Protein AF-A0A7C5LEV0-F1 (afdb_monomer_lite)

Sequence (114 aa):
MKRFAWIAVAVVVGSLALVGCAKKGVDTGKLESSFSSAQPAQKSNVNAAVSAIKAGNYAEALAKLQALAGQAQVTPEQRQAIQEVIEQIQKELAAKAEAAQKEAGKAVEGLLKK

Structure (mmCIF, N/CA/C/O backbone):
data_AF-A0A7C5LEV0-F1
#
_entry.id   AF-A0A7C5LEV0-F1
#
loop_
_atom_site.group_PDB
_atom_site.id
_atom_site.type_symbol
_atom_site.label_atom_id
_atom_site.label_alt_id
_atom_site.label_comp_id
_atom_site.label_asym_id
_atom_site.label_entity_id
_atom_site.label_seq_id
_atom_site.pdbx_PDB_ins_code
_atom_site.Cartn_x
_atom_site.Cartn_y
_atom_site.Cartn_z
_atom_site.occupancy
_atom_site.B_iso_or_equiv
_atom_site.auth_seq_id
_atom_site.auth_comp_id
_atom_site.auth_asym_id
_atom_site.auth_atom_id
_atom_site.pdbx_PDB_model_num
ATOM 1 N N . MET A 1 1 ? 39.030 -22.998 -41.471 1.00 36.81 1 MET A N 1
ATOM 2 C CA . MET A 1 1 ? 39.600 -21.633 -41.487 1.00 36.81 1 MET A CA 1
ATOM 3 C C . MET A 1 1 ? 38.496 -20.597 -41.694 1.00 36.81 1 MET A C 1
ATOM 5 O O . MET A 1 1 ? 37.950 -20.507 -42.782 1.00 36.81 1 MET A O 1
ATOM 9 N N . LYS A 1 2 ? 38.189 -19.854 -40.620 1.00 48.34 2 LYS A N 1
ATOM 10 C CA . LYS A 1 2 ? 37.916 -18.402 -40.594 1.00 48.34 2 LYS A CA 1
ATOM 11 C C . LYS A 1 2 ? 36.909 -17.835 -41.611 1.00 48.34 2 LYS A C 1
ATOM 13 O O . LYS A 1 2 ? 37.331 -17.107 -42.498 1.00 48.34 2 LYS A O 1
ATOM 18 N N . ARG A 1 3 ? 35.603 -18.106 -41.456 1.00 48.97 3 ARG A N 1
ATOM 19 C CA . ARG A 1 3 ? 34.520 -17.284 -42.066 1.00 48.97 3 ARG A CA 1
ATOM 20 C C . ARG A 1 3 ? 33.254 -17.129 -41.200 1.00 48.97 3 ARG A C 1
ATOM 22 O O . ARG A 1 3 ? 32.300 -16.508 -41.638 1.00 48.97 3 ARG A O 1
ATOM 29 N N . PHE A 1 4 ? 33.246 -17.649 -39.967 1.00 51.56 4 PHE A N 1
ATOM 30 C CA . PHE A 1 4 ? 32.094 -17.576 -39.047 1.00 51.56 4 PHE A CA 1
ATOM 31 C C . PHE A 1 4 ? 32.123 -16.378 -38.084 1.00 51.56 4 PHE A C 1
ATOM 33 O O . PHE A 1 4 ? 31.348 -16.318 -37.137 1.00 51.56 4 PHE A O 1
ATOM 40 N N . ALA A 1 5 ? 33.008 -15.414 -38.314 1.00 54.34 5 ALA A N 1
ATOM 41 C CA . ALA A 1 5 ? 33.025 -14.154 -37.588 1.00 54.34 5 ALA A CA 1
ATOM 42 C C . ALA A 1 5 ? 32.565 -13.078 -38.569 1.00 54.34 5 ALA A C 1
ATOM 44 O O . ALA A 1 5 ? 33.296 -12.883 -39.532 1.00 54.34 5 ALA A O 1
ATOM 45 N N . TRP A 1 6 ? 31.377 -12.482 -38.365 1.00 48.50 6 TRP A N 1
ATOM 46 C CA . TRP A 1 6 ? 31.006 -11.091 -38.736 1.00 48.50 6 TRP A CA 1
ATOM 47 C C . TRP A 1 6 ? 29.506 -10.766 -38.908 1.00 48.50 6 TRP A C 1
ATOM 49 O O . TRP A 1 6 ? 29.187 -9.699 -39.419 1.00 48.50 6 TRP A O 1
ATOM 59 N N . ILE A 1 7 ? 28.553 -11.569 -38.419 1.00 53.16 7 ILE A N 1
ATOM 60 C CA . ILE A 1 7 ? 27.154 -11.093 -38.308 1.00 53.16 7 ILE A CA 1
ATOM 61 C C . ILE A 1 7 ? 26.726 -11.120 -36.843 1.00 53.16 7 ILE A C 1
ATOM 63 O O . ILE A 1 7 ? 25.980 -11.977 -36.380 1.00 53.16 7 ILE A O 1
ATOM 67 N N . ALA A 1 8 ? 27.308 -10.182 -36.098 1.00 51.28 8 ALA A N 1
ATOM 68 C CA . ALA A 1 8 ? 26.790 -9.707 -34.830 1.00 51.28 8 ALA A CA 1
ATOM 69 C C . ALA A 1 8 ? 25.762 -8.595 -35.097 1.00 51.28 8 ALA A C 1
ATOM 71 O O . ALA A 1 8 ? 25.863 -7.877 -36.088 1.00 51.28 8 ALA A O 1
ATOM 72 N N . VAL A 1 9 ? 24.851 -8.414 -34.139 1.00 53.97 9 VAL A N 1
ATOM 73 C CA . VAL A 1 9 ? 23.916 -7.283 -34.014 1.00 53.97 9 VAL A CA 1
ATOM 74 C C . VAL A 1 9 ? 22.652 -7.380 -34.881 1.00 53.97 9 VAL A C 1
ATOM 76 O O . VAL A 1 9 ? 22.350 -6.516 -35.694 1.00 53.97 9 VAL A O 1
ATOM 79 N N . ALA A 1 10 ? 21.840 -8.407 -34.631 1.00 46.00 10 ALA A N 1
ATOM 80 C CA . ALA A 1 10 ? 20.407 -8.346 -34.906 1.00 46.00 10 ALA A CA 1
ATOM 81 C C . ALA A 1 10 ? 19.644 -8.572 -33.593 1.00 46.00 10 ALA A C 1
ATOM 83 O O . ALA A 1 10 ? 19.517 -9.692 -33.113 1.00 46.00 10 ALA A O 1
ATOM 84 N N . VAL A 1 11 ? 19.199 -7.456 -33.011 1.00 50.47 11 VAL A N 1
ATOM 85 C CA . VAL A 1 11 ? 17.973 -7.325 -32.212 1.00 50.47 11 VAL A CA 1
ATOM 86 C C . VAL A 1 11 ? 17.796 -8.360 -31.091 1.00 50.47 11 VAL A C 1
ATOM 88 O O . VAL A 1 11 ? 16.968 -9.258 -31.173 1.00 50.47 11 VAL A O 1
ATOM 91 N N . VAL A 1 12 ? 18.492 -8.162 -29.970 1.00 52.03 12 VAL A N 1
ATOM 92 C CA . VAL A 1 12 ? 17.986 -8.622 -28.663 1.00 52.03 12 VAL A CA 1
ATOM 93 C C . VAL A 1 12 ? 17.271 -7.437 -28.015 1.00 52.03 12 VAL A C 1
ATOM 95 O O . VAL A 1 12 ? 17.700 -6.879 -27.012 1.00 52.03 12 VAL A O 1
ATOM 98 N N . VAL A 1 13 ? 16.198 -6.992 -28.664 1.00 58.00 13 VAL A N 1
ATOM 99 C CA . VAL A 1 13 ? 15.190 -6.129 -28.052 1.00 58.00 13 VAL A CA 1
ATOM 100 C C . VAL A 1 13 ? 14.021 -7.043 -27.720 1.00 58.00 13 VAL A C 1
ATOM 102 O O . VAL A 1 13 ? 13.385 -7.575 -28.622 1.00 58.00 13 VAL A O 1
ATOM 105 N N . GLY A 1 14 ? 13.746 -7.218 -26.429 1.00 50.91 14 GLY A N 1
ATOM 106 C CA . GLY A 1 14 ? 12.404 -7.597 -25.990 1.00 50.91 14 GLY A CA 1
ATOM 107 C C . GLY A 1 14 ? 12.164 -9.049 -25.590 1.00 50.91 14 GLY A C 1
ATOM 108 O O . GLY A 1 14 ? 11.105 -9.562 -25.913 1.00 50.91 14 GLY A O 1
ATOM 109 N N . SER A 1 15 ? 13.057 -9.680 -24.822 1.00 50.06 15 SER A N 1
ATOM 110 C CA . SER A 1 15 ? 12.671 -10.862 -24.030 1.00 50.06 15 SER A CA 1
ATOM 111 C C . SER A 1 15 ? 13.422 -10.944 -22.701 1.00 50.06 15 SER A C 1
ATOM 113 O O . SER A 1 15 ? 13.983 -11.986 -22.367 1.00 50.06 15 SER A O 1
ATOM 115 N N . LEU A 1 16 ? 13.413 -9.873 -21.895 1.00 50.53 16 LEU A N 1
ATOM 116 C CA . LEU A 1 16 ? 13.475 -10.091 -20.446 1.00 50.53 16 LEU A CA 1
ATOM 117 C C . LEU A 1 16 ? 12.137 -10.728 -20.067 1.00 50.53 16 LEU A C 1
ATOM 119 O O . LEU A 1 16 ? 11.170 -10.047 -19.728 1.00 50.53 16 LEU A O 1
ATOM 123 N N . ALA A 1 17 ? 12.067 -12.050 -20.217 1.00 47.72 17 ALA A N 1
ATOM 124 C CA . ALA A 1 17 ? 11.037 -12.841 -19.587 1.00 47.72 17 ALA A CA 1
ATOM 125 C C . ALA A 1 17 ? 11.112 -12.511 -18.096 1.00 47.72 17 ALA A C 1
ATOM 127 O O . ALA A 1 17 ? 12.085 -12.847 -17.421 1.00 47.72 17 ALA A O 1
ATOM 128 N N . LEU A 1 18 ? 10.105 -11.781 -17.620 1.00 51.28 18 LEU A N 1
ATOM 129 C CA . LEU A 1 18 ? 9.798 -11.599 -16.215 1.00 51.28 18 LEU A CA 1
ATOM 130 C C . LEU A 1 18 ? 9.606 -13.002 -15.634 1.00 51.28 18 LEU A C 1
ATOM 132 O O . LEU A 1 18 ? 8.493 -13.524 -15.605 1.00 51.28 18 LEU A O 1
ATOM 136 N N . VAL A 1 19 ? 10.697 -13.645 -15.213 1.00 49.34 19 VAL A N 1
ATOM 137 C CA . VAL A 1 19 ? 10.628 -14.766 -14.285 1.00 49.34 19 VAL A CA 1
ATOM 138 C C . VAL A 1 19 ? 10.037 -14.157 -13.031 1.00 49.34 19 VAL A C 1
ATOM 140 O O . VAL A 1 19 ? 10.707 -13.481 -12.251 1.00 49.34 19 VAL A O 1
ATOM 143 N N . GLY A 1 20 ? 8.720 -14.297 -12.931 1.00 49.44 20 GLY A N 1
ATOM 144 C CA . GLY A 1 20 ? 7.955 -13.894 -11.783 1.00 49.44 20 GLY A CA 1
ATOM 145 C C . GLY A 1 20 ? 8.518 -14.616 -10.576 1.00 49.44 20 GLY A C 1
ATOM 146 O O . GLY A 1 20 ? 8.202 -15.777 -10.333 1.00 49.44 20 GLY A O 1
ATOM 147 N N . 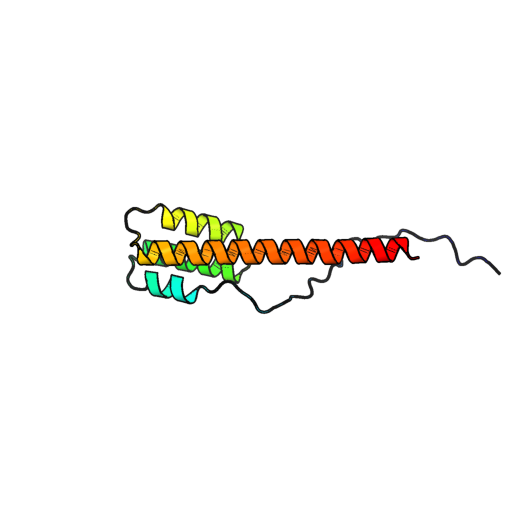CYS A 1 21 ? 9.304 -13.898 -9.779 1.00 46.88 21 CYS A N 1
ATOM 148 C CA . CYS A 1 21 ? 9.383 -14.159 -8.354 1.00 46.88 21 CYS A CA 1
ATOM 149 C C . CYS A 1 21 ? 8.015 -13.813 -7.764 1.00 46.88 21 CYS A C 1
ATOM 151 O O . CYS A 1 21 ? 7.782 -12.744 -7.203 1.00 46.88 21 CYS A O 1
ATOM 153 N N . ALA A 1 22 ? 7.072 -14.732 -7.961 1.00 46.53 22 ALA A N 1
ATOM 154 C CA . ALA A 1 22 ? 5.929 -14.862 -7.095 1.00 46.53 22 ALA A CA 1
ATOM 155 C C . ALA A 1 22 ? 6.452 -15.101 -5.674 1.00 46.53 22 ALA A C 1
ATOM 157 O O . ALA A 1 22 ? 7.377 -15.888 -5.473 1.00 46.53 22 ALA A O 1
ATOM 158 N N . LYS A 1 23 ? 5.784 -14.471 -4.704 1.00 53.44 23 LYS A N 1
ATOM 159 C CA . LYS A 1 23 ? 5.873 -14.738 -3.259 1.00 53.44 23 LYS A CA 1
ATOM 160 C C . LYS A 1 23 ? 6.804 -13.832 -2.440 1.00 53.44 23 LYS A C 1
ATOM 162 O O . LYS A 1 23 ? 7.639 -14.305 -1.674 1.00 53.44 23 LYS A O 1
ATOM 167 N N . LYS A 1 24 ? 6.499 -12.532 -2.468 1.00 60.28 24 LYS A N 1
ATOM 168 C CA . LYS A 1 24 ? 6.327 -11.722 -1.243 1.00 60.28 24 LYS A CA 1
ATOM 169 C C . LYS A 1 24 ? 5.455 -10.492 -1.529 1.00 60.28 24 LYS A C 1
ATOM 171 O O . LYS A 1 24 ? 5.920 -9.377 -1.603 1.00 60.28 24 LYS A O 1
ATOM 176 N N . GLY A 1 25 ? 4.166 -10.715 -1.780 1.00 70.62 25 GLY A N 1
ATOM 177 C CA . GLY A 1 25 ? 3.229 -9.607 -1.992 1.00 70.62 25 GLY A CA 1
ATOM 178 C C . GLY A 1 25 ? 3.032 -8.780 -0.719 1.00 70.62 25 GLY A C 1
ATOM 179 O O . GLY A 1 25 ? 3.184 -9.297 0.385 1.00 70.62 25 GLY A O 1
ATOM 180 N N . VAL A 1 26 ? 2.671 -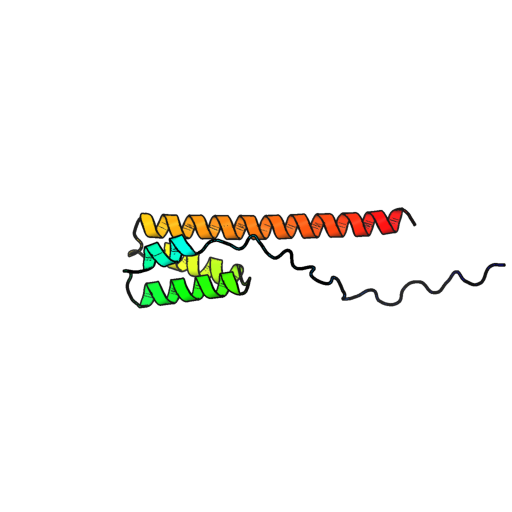7.511 -0.893 1.00 87.31 26 VAL A N 1
ATOM 181 C CA . VAL A 1 26 ? 2.248 -6.613 0.190 1.00 87.31 26 VAL A CA 1
ATOM 182 C C . VAL A 1 26 ? 1.059 -7.229 0.938 1.00 87.31 26 VAL A C 1
ATOM 184 O O . VAL A 1 26 ? 0.052 -7.575 0.312 1.00 87.31 26 VAL A O 1
ATOM 187 N N . ASP A 1 27 ? 1.159 -7.352 2.263 1.00 89.56 27 ASP A N 1
ATOM 188 C CA . ASP A 1 27 ? 0.066 -7.836 3.106 1.00 89.56 27 ASP A CA 1
ATOM 189 C C . ASP A 1 27 ? -0.995 -6.747 3.277 1.00 89.56 27 ASP A C 1
ATOM 191 O O . ASP A 1 27 ? -0.713 -5.635 3.727 1.00 89.56 27 ASP A O 1
ATOM 195 N N . THR A 1 28 ? -2.225 -7.076 2.893 1.00 92.00 28 THR A N 1
ATOM 196 C CA . THR A 1 28 ? -3.378 -6.165 2.944 1.00 92.00 28 THR A CA 1
ATOM 197 C C . THR A 1 28 ? -4.402 -6.559 4.006 1.00 92.00 28 THR A C 1
ATOM 199 O O . THR A 1 28 ? -5.320 -5.785 4.272 1.00 92.00 28 THR A O 1
ATOM 202 N N . GLY A 1 29 ? -4.218 -7.693 4.693 1.00 91.12 29 GLY A N 1
ATOM 203 C CA . GLY A 1 29 ? -5.223 -8.244 5.605 1.00 91.12 29 GLY A CA 1
ATOM 204 C C . GLY A 1 29 ? -5.490 -7.346 6.812 1.00 91.12 29 GLY A C 1
ATOM 205 O O . GLY A 1 29 ? -6.642 -7.158 7.217 1.00 91.12 29 GLY A O 1
ATOM 206 N N . LYS A 1 30 ? -4.438 -6.720 7.355 1.00 89.38 30 LYS A N 1
ATOM 207 C CA . LYS A 1 30 ? -4.567 -5.751 8.455 1.00 89.38 30 LYS A CA 1
ATOM 208 C C . LYS A 1 30 ? -5.285 -4.473 8.014 1.00 89.38 30 LYS A C 1
ATOM 210 O O . LYS A 1 30 ? -6.132 -3.972 8.747 1.00 89.38 30 LYS A O 1
ATOM 215 N N . LEU A 1 31 ? -5.013 -3.993 6.798 1.00 92.06 31 LEU A N 1
ATOM 216 C CA . LEU A 1 31 ? -5.703 -2.839 6.217 1.00 92.06 31 LEU A CA 1
ATOM 217 C C . LEU A 1 31 ? -7.194 -3.132 6.001 1.00 92.06 31 LEU A C 1
ATOM 219 O O . LEU A 1 31 ? -8.037 -2.349 6.422 1.00 92.06 31 LEU A O 1
ATOM 223 N N . GLU A 1 32 ? -7.539 -4.272 5.406 1.00 91.31 32 GLU A N 1
ATOM 224 C CA . GLU A 1 32 ? -8.937 -4.670 5.188 1.00 91.31 32 GLU A CA 1
ATOM 225 C C . GLU A 1 32 ? -9.694 -4.823 6.521 1.00 91.31 32 GLU A C 1
ATOM 227 O O . GLU A 1 32 ? -10.821 -4.337 6.675 1.00 91.31 32 GLU A O 1
ATOM 232 N N . SER A 1 33 ? -9.047 -5.413 7.531 1.00 91.44 33 SER A N 1
ATOM 233 C CA . SER A 1 33 ? -9.631 -5.596 8.865 1.00 91.44 33 SER A CA 1
ATOM 234 C C . SER A 1 33 ? -9.881 -4.263 9.579 1.00 91.44 33 SER A C 1
ATOM 236 O O . SER A 1 33 ? -10.986 -4.031 10.070 1.00 91.44 33 SER A O 1
ATOM 238 N N . SER A 1 34 ? -8.917 -3.333 9.570 1.00 91.44 34 SER A N 1
ATOM 239 C CA . SER A 1 34 ? -9.065 -2.014 10.212 1.00 91.44 34 SER A CA 1
ATOM 240 C C . SER A 1 34 ? -10.168 -1.143 9.591 1.00 91.44 34 SER A C 1
ATOM 242 O O . SER A 1 34 ? -10.671 -0.220 10.236 1.00 91.44 34 SER A O 1
ATOM 244 N N . PHE A 1 35 ? -10.580 -1.434 8.355 1.00 91.62 35 PHE A N 1
ATOM 245 C CA . PHE A 1 35 ? -11.662 -0.728 7.663 1.00 91.62 35 PHE A CA 1
ATOM 246 C C . PHE A 1 35 ? -12.959 -1.544 7.552 1.00 91.62 35 PHE A C 1
ATOM 248 O O . PHE A 1 35 ? -13.937 -1.077 6.964 1.00 91.62 35 PHE A O 1
ATOM 255 N N . SER A 1 36 ? -13.037 -2.723 8.177 1.00 89.06 36 SER A N 1
ATOM 256 C CA . SER A 1 36 ? -14.215 -3.601 8.115 1.00 89.06 36 SER A CA 1
ATOM 257 C C . SER A 1 36 ? -15.472 -3.018 8.770 1.00 89.06 36 SER A C 1
ATOM 259 O O . SER A 1 36 ? -16.575 -3.413 8.402 1.00 89.06 36 SER A O 1
ATOM 261 N N . SER A 1 37 ? -15.341 -2.021 9.645 1.00 86.75 37 SER A N 1
ATOM 262 C CA . SER A 1 37 ? -16.474 -1.277 10.227 1.00 86.75 37 SER A CA 1
ATOM 263 C C . SER A 1 37 ? -16.542 0.183 9.762 1.00 86.75 37 SER A C 1
ATOM 265 O O . SER A 1 37 ? -17.338 0.959 10.280 1.00 86.75 37 SER A O 1
ATOM 267 N N . ALA A 1 38 ? -15.707 0.572 8.792 1.00 87.69 38 ALA A N 1
ATOM 268 C CA . ALA A 1 38 ? -15.665 1.932 8.264 1.00 87.69 38 ALA A CA 1
ATOM 269 C C . ALA A 1 38 ? -16.876 2.247 7.368 1.00 87.69 38 ALA A C 1
ATOM 271 O O . ALA A 1 38 ? -17.585 1.348 6.901 1.00 87.69 38 ALA A O 1
ATOM 272 N N . GLN A 1 39 ? -17.087 3.535 7.081 1.00 88.31 39 GLN A N 1
ATOM 273 C CA . GLN A 1 39 ? -18.153 3.980 6.181 1.00 88.31 39 GLN A CA 1
ATOM 274 C C . GLN A 1 39 ? -17.995 3.378 4.767 1.00 88.31 39 GLN A C 1
ATOM 276 O O . GLN A 1 39 ? -16.865 3.134 4.328 1.00 88.31 39 GLN A O 1
ATOM 281 N N . PRO A 1 40 ? -19.089 3.201 3.995 1.00 86.88 40 PRO A N 1
ATOM 282 C CA . PRO A 1 40 ? -19.039 2.599 2.657 1.00 86.88 40 PRO A CA 1
ATOM 283 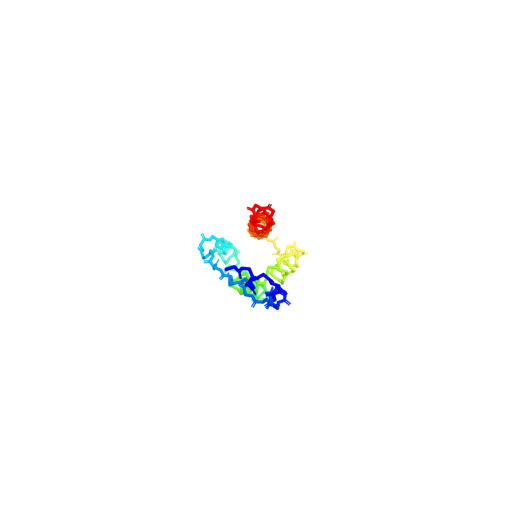C C . PRO A 1 40 ? -18.038 3.271 1.708 1.00 86.88 40 PRO A C 1
ATOM 285 O O . PRO A 1 40 ? -17.329 2.592 0.967 1.00 86.88 40 PRO A O 1
ATOM 288 N N . ALA A 1 41 ? -17.921 4.600 1.778 1.00 85.56 41 ALA A N 1
ATOM 289 C CA . ALA A 1 41 ? -16.960 5.361 0.985 1.00 85.56 41 ALA A CA 1
ATOM 290 C C . ALA A 1 41 ? -15.499 5.009 1.329 1.00 85.56 41 ALA A C 1
ATOM 292 O O . ALA A 1 41 ? -14.675 4.831 0.434 1.00 85.56 41 ALA A O 1
ATOM 293 N N . GLN A 1 42 ? -15.174 4.846 2.617 1.00 87.12 42 GLN A N 1
ATOM 294 C CA . GLN A 1 42 ? -13.833 4.449 3.064 1.00 87.12 42 GLN A CA 1
ATOM 295 C C . GLN A 1 42 ? -13.521 3.002 2.664 1.00 87.12 42 GLN A C 1
ATOM 297 O O . GLN A 1 42 ? -12.439 2.732 2.147 1.00 87.12 42 GLN A O 1
ATOM 302 N N . LYS A 1 43 ? -14.489 2.091 2.815 1.00 90.12 43 LYS A N 1
ATOM 303 C CA . LYS A 1 43 ? -14.363 0.697 2.363 1.00 90.12 43 LYS A CA 1
ATOM 304 C C . LYS A 1 43 ? -14.102 0.588 0.864 1.00 90.12 43 LYS A C 1
ATOM 306 O O . LYS A 1 43 ? -13.231 -0.171 0.455 1.00 90.12 43 LYS A O 1
ATOM 311 N N . SER A 1 44 ? -14.824 1.362 0.053 1.00 90.12 44 SER A N 1
ATOM 312 C CA . SER A 1 44 ? -14.631 1.392 -1.401 1.00 90.12 44 SER A CA 1
ATOM 313 C C . SER A 1 44 ? -13.205 1.815 -1.769 1.00 90.12 44 SER A C 1
ATOM 315 O O . SER A 1 44 ? -12.530 1.140 -2.547 1.00 90.12 44 SER A O 1
ATOM 317 N N . ASN A 1 45 ? -12.696 2.868 -1.124 1.00 89.31 45 ASN A N 1
ATOM 318 C CA . ASN A 1 45 ? -11.329 3.345 -1.338 1.00 89.31 45 ASN A CA 1
ATOM 319 C C . ASN A 1 45 ? -10.271 2.308 -0.928 1.00 89.31 45 ASN A C 1
ATOM 321 O O . ASN A 1 45 ? -9.296 2.112 -1.655 1.00 89.31 45 ASN A O 1
ATOM 325 N N . VAL A 1 46 ? -10.471 1.619 0.200 1.00 93.50 46 VAL A N 1
ATOM 326 C CA . VAL A 1 46 ? -9.572 0.547 0.655 1.00 93.50 46 VAL A CA 1
ATOM 327 C C . VAL A 1 46 ? -9.594 -0.631 -0.310 1.00 93.50 46 VAL A C 1
ATOM 329 O O . VAL A 1 46 ? -8.534 -1.060 -0.755 1.00 93.50 46 VAL A O 1
ATOM 332 N N . ASN A 1 47 ? -10.771 -1.100 -0.725 1.00 93.25 47 ASN A N 1
ATOM 333 C CA . ASN A 1 47 ? -10.894 -2.191 -1.695 1.00 93.25 47 ASN A CA 1
ATOM 334 C C . ASN A 1 47 ? -10.212 -1.860 -3.027 1.00 93.25 47 ASN A C 1
ATOM 336 O O . ASN A 1 47 ? -9.576 -2.723 -3.640 1.00 93.25 47 ASN A O 1
ATOM 340 N N . ALA A 1 48 ? -10.306 -0.608 -3.471 1.00 93.56 48 ALA A N 1
ATOM 341 C CA . ALA A 1 48 ? -9.640 -0.163 -4.683 1.00 93.56 48 ALA A CA 1
ATOM 342 C C . ALA A 1 48 ? -8.110 -0.097 -4.510 1.00 93.56 48 ALA A C 1
ATOM 344 O O . ALA A 1 48 ? -7.381 -0.489 -5.418 1.00 93.56 48 ALA A O 1
ATOM 345 N N . ALA A 1 49 ? -7.608 0.319 -3.340 1.00 93.81 49 ALA A N 1
ATOM 346 C CA . ALA A 1 49 ? -6.179 0.256 -3.022 1.00 93.81 49 ALA A CA 1
ATOM 347 C C . ALA A 1 49 ? -5.667 -1.195 -2.986 1.00 93.81 49 ALA A C 1
ATOM 349 O O . ALA A 1 49 ? -4.650 -1.506 -3.600 1.00 93.81 49 ALA A O 1
ATOM 350 N N . VAL A 1 50 ? -6.405 -2.103 -2.343 1.00 93.62 50 VAL A N 1
ATOM 351 C CA . VAL A 1 50 ? -6.086 -3.540 -2.289 1.00 93.62 50 VAL A CA 1
ATOM 352 C C . VAL A 1 50 ? -6.084 -4.162 -3.686 1.00 93.62 50 VAL A C 1
ATOM 354 O O . VAL A 1 50 ? -5.193 -4.944 -4.014 1.00 93.62 50 VAL A O 1
ATOM 357 N N . SER A 1 51 ? -7.040 -3.790 -4.537 1.00 93.50 51 SER A N 1
ATOM 358 C CA . SER A 1 51 ? -7.089 -4.255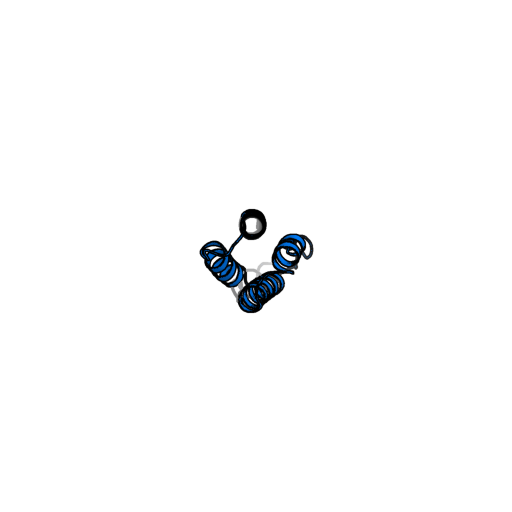 -5.929 1.00 93.50 51 SER A CA 1
ATOM 359 C C . SER A 1 51 ? -5.878 -3.772 -6.729 1.00 93.50 51 SER A C 1
ATOM 361 O O . SER A 1 51 ? -5.259 -4.567 -7.433 1.00 93.50 51 SER A O 1
ATOM 363 N N . ALA A 1 52 ? -5.480 -2.507 -6.564 1.00 93.12 52 ALA A N 1
ATOM 364 C CA . ALA A 1 52 ? -4.281 -1.959 -7.194 1.00 93.12 52 ALA A CA 1
ATOM 365 C C . ALA A 1 52 ? -3.002 -2.680 -6.728 1.00 93.12 52 ALA A C 1
ATOM 367 O O . ALA A 1 52 ? -2.162 -3.033 -7.554 1.00 93.12 52 ALA A O 1
ATOM 368 N N . ILE A 1 53 ? -2.886 -2.984 -5.429 1.00 92.38 53 ILE A N 1
ATOM 369 C CA . ILE A 1 53 ? -1.780 -3.776 -4.864 1.00 92.38 53 ILE A CA 1
ATOM 370 C C . ILE A 1 53 ? -1.727 -5.169 -5.498 1.00 92.38 53 ILE A C 1
ATOM 372 O O . ILE A 1 53 ? -0.667 -5.601 -5.948 1.00 92.38 53 ILE A O 1
ATOM 376 N N . LYS A 1 54 ? -2.870 -5.861 -5.571 1.00 89.50 54 LYS A N 1
ATOM 377 C CA . LYS A 1 54 ? -2.977 -7.203 -6.169 1.00 89.50 54 LYS A CA 1
ATOM 378 C C . LYS A 1 54 ? -2.643 -7.196 -7.664 1.00 89.50 54 LYS A C 1
ATOM 380 O O . LYS A 1 54 ? -2.066 -8.159 -8.157 1.00 89.50 54 LYS A O 1
ATOM 385 N N . ALA A 1 55 ? -2.946 -6.104 -8.364 1.00 89.62 55 ALA A N 1
ATOM 386 C CA . ALA A 1 55 ? -2.581 -5.895 -9.763 1.00 89.62 55 ALA A CA 1
ATOM 387 C C . ALA A 1 55 ? -1.108 -5.479 -9.968 1.00 89.62 55 ALA A C 1
ATOM 389 O O . ALA A 1 55 ? -0.675 -5.312 -11.106 1.00 89.62 55 ALA A O 1
ATOM 390 N N . GLY A 1 56 ? -0.334 -5.270 -8.895 1.00 88.62 56 GLY A N 1
ATOM 391 C CA . GLY A 1 56 ? 1.029 -4.733 -8.969 1.00 88.62 56 GLY A CA 1
ATOM 392 C C . GLY A 1 56 ? 1.093 -3.249 -9.355 1.00 88.62 56 GLY A C 1
ATOM 393 O O . GLY A 1 56 ? 2.180 -2.723 -9.595 1.00 88.62 56 GLY A O 1
ATOM 394 N N . ASN A 1 57 ? -0.047 -2.552 -9.396 1.00 92.31 57 ASN A N 1
ATOM 395 C CA . ASN A 1 57 ? -0.127 -1.118 -9.654 1.00 92.31 57 ASN A CA 1
ATOM 396 C C . ASN A 1 57 ? 0.123 -0.330 -8.358 1.00 92.31 57 ASN A C 1
ATOM 398 O O . ASN A 1 57 ? -0.779 0.247 -7.744 1.00 92.31 57 ASN A O 1
ATOM 402 N N . TYR A 1 58 ? 1.381 -0.328 -7.925 1.00 92.56 58 TYR A N 1
ATOM 403 C CA . TYR A 1 58 ? 1.791 0.299 -6.671 1.00 92.56 58 TYR A CA 1
ATOM 404 C C . TYR A 1 58 ? 1.640 1.824 -6.664 1.00 92.56 58 TYR A C 1
ATOM 406 O O . TYR A 1 58 ? 1.363 2.392 -5.611 1.00 92.56 58 TYR A O 1
ATOM 414 N N . ALA A 1 59 ? 1.772 2.492 -7.814 1.00 92.00 59 ALA A N 1
ATOM 415 C CA . ALA A 1 59 ? 1.578 3.940 -7.913 1.00 92.00 59 ALA A CA 1
ATOM 416 C C . ALA A 1 59 ? 0.127 4.328 -7.597 1.00 92.00 59 ALA A C 1
ATOM 418 O O . ALA A 1 59 ? -0.130 5.218 -6.784 1.00 92.00 59 ALA A O 1
ATOM 419 N N . GLU A 1 60 ? -0.827 3.607 -8.187 1.00 92.19 60 GLU A N 1
ATOM 420 C CA . GLU A 1 60 ? -2.243 3.818 -7.916 1.00 92.19 60 GLU A CA 1
ATOM 421 C C . GLU A 1 60 ? -2.610 3.445 -6.470 1.00 92.19 60 GLU A C 1
ATOM 423 O O . GLU A 1 60 ? -3.370 4.168 -5.820 1.00 92.19 60 GLU A O 1
ATOM 428 N N . ALA A 1 61 ? -2.046 2.353 -5.946 1.00 94.12 61 ALA A N 1
ATOM 429 C CA . ALA A 1 61 ? -2.231 1.963 -4.552 1.00 94.12 61 ALA A CA 1
ATOM 430 C C . ALA A 1 61 ? -1.754 3.057 -3.584 1.00 94.12 61 ALA A C 1
ATOM 432 O O . ALA A 1 61 ? -2.502 3.447 -2.689 1.00 94.12 61 ALA A O 1
ATOM 433 N N . LEU A 1 62 ? -0.545 3.592 -3.786 1.00 94.81 62 LEU A N 1
ATOM 434 C CA . LEU A 1 62 ? 0.017 4.658 -2.954 1.00 94.81 62 LEU A CA 1
ATOM 435 C C . LEU A 1 62 ? -0.845 5.921 -2.987 1.00 94.81 62 LEU A C 1
ATOM 437 O O . LEU A 1 62 ? -1.136 6.468 -1.926 1.00 94.81 62 LEU A O 1
ATOM 441 N N . ALA A 1 63 ? -1.313 6.343 -4.164 1.00 94.19 63 ALA A N 1
ATOM 442 C CA . ALA A 1 63 ? -2.182 7.512 -4.286 1.00 94.19 63 ALA A CA 1
ATOM 443 C C . ALA A 1 63 ? -3.481 7.348 -3.475 1.00 94.19 63 ALA A C 1
ATOM 445 O O . ALA A 1 63 ? -3.878 8.248 -2.732 1.00 94.19 63 ALA A O 1
ATOM 446 N N . LYS A 1 64 ? -4.120 6.173 -3.554 1.00 93.00 64 LYS A N 1
ATOM 447 C CA . LYS A 1 64 ? -5.342 5.868 -2.793 1.00 93.00 64 LYS A CA 1
ATOM 448 C C . LYS A 1 64 ? -5.091 5.805 -1.284 1.00 93.00 64 LYS A C 1
ATOM 450 O O . LYS A 1 64 ? -5.878 6.348 -0.510 1.00 93.00 64 LYS A O 1
ATOM 455 N N . LEU A 1 65 ? -3.994 5.178 -0.862 1.00 93.56 65 LEU A N 1
ATOM 456 C CA . LEU A 1 65 ? -3.607 5.065 0.548 1.00 93.56 65 LEU A CA 1
ATOM 457 C C . LEU A 1 65 ? -3.267 6.429 1.163 1.00 93.56 65 LEU A C 1
ATOM 459 O O . LEU A 1 65 ? -3.707 6.731 2.270 1.00 93.56 65 LEU A O 1
ATOM 463 N N . GLN A 1 66 ? -2.548 7.284 0.437 1.00 92.31 66 GLN A N 1
ATOM 464 C CA . GLN A 1 66 ? -2.248 8.651 0.870 1.00 92.31 66 GLN A CA 1
ATOM 465 C C . GLN A 1 66 ? -3.518 9.501 0.975 1.00 92.31 66 GLN A C 1
ATOM 467 O O . GLN A 1 66 ? -3.704 10.201 1.971 1.00 92.31 66 GLN A O 1
ATOM 472 N N . ALA A 1 67 ? -4.424 9.393 -0.002 1.00 90.88 67 ALA A N 1
ATOM 473 C CA . ALA A 1 67 ? -5.715 10.072 0.047 1.00 90.88 67 ALA A CA 1
ATOM 474 C C . ALA A 1 67 ? -6.552 9.618 1.254 1.00 90.88 67 ALA A C 1
ATOM 476 O O . ALA A 1 67 ? -7.152 10.453 1.927 1.00 90.88 67 ALA A O 1
ATOM 477 N N . LEU A 1 68 ? -6.554 8.317 1.568 1.00 90.31 68 LEU A N 1
ATOM 478 C CA . LEU A 1 68 ? -7.183 7.777 2.774 1.00 90.31 68 LEU A CA 1
ATOM 479 C C . LEU A 1 68 ? -6.558 8.368 4.043 1.00 90.31 68 LEU A C 1
ATOM 481 O O . LEU A 1 68 ? -7.288 8.895 4.875 1.00 90.31 68 LEU A O 1
ATOM 485 N N . ALA A 1 69 ? -5.228 8.365 4.171 1.00 89.62 69 ALA A N 1
ATOM 486 C CA . ALA A 1 69 ? -4.529 8.910 5.341 1.00 89.62 69 ALA A CA 1
ATOM 487 C C . ALA A 1 69 ? -4.792 10.412 5.578 1.00 89.62 69 ALA A C 1
ATOM 489 O O . ALA A 1 69 ? -4.636 10.896 6.703 1.00 89.62 69 ALA A O 1
ATOM 490 N N . GLY A 1 70 ? -5.181 11.153 4.539 1.00 87.56 70 GLY A N 1
ATOM 491 C CA . GLY A 1 70 ? -5.562 12.562 4.627 1.00 87.56 70 GLY A CA 1
ATOM 492 C C . GLY A 1 70 ? -6.983 12.814 5.144 1.00 87.56 70 GLY A C 1
ATOM 493 O O . GLY A 1 70 ? -7.312 13.954 5.458 1.00 87.56 70 GLY A O 1
ATOM 494 N N . GLN A 1 71 ? -7.839 11.792 5.253 1.00 88.44 71 GLN A N 1
ATOM 495 C CA . GLN A 1 71 ? -9.221 11.987 5.702 1.00 88.44 71 GLN A CA 1
ATOM 496 C C . GLN A 1 71 ? -9.287 12.159 7.226 1.00 88.44 71 GLN A C 1
ATOM 498 O O . GLN A 1 71 ? -8.702 11.383 7.982 1.00 88.44 71 GLN A O 1
ATOM 503 N N . ALA A 1 72 ? -10.068 13.142 7.686 1.00 81.50 72 ALA A N 1
ATOM 504 C CA . ALA A 1 72 ? -10.232 13.459 9.111 1.00 81.50 72 ALA A CA 1
ATOM 505 C C . ALA A 1 72 ? -10.828 12.303 9.940 1.00 81.50 72 ALA A C 1
ATOM 507 O O . ALA A 1 72 ? -10.596 12.202 11.138 1.00 81.50 72 ALA A O 1
ATOM 508 N N . GLN A 1 73 ? -11.577 11.419 9.285 1.00 85.50 73 GLN A N 1
ATOM 509 C CA . GLN A 1 73 ? -12.305 10.292 9.874 1.00 85.50 73 GLN A CA 1
ATOM 510 C C . GLN A 1 73 ? -11.500 8.979 9.916 1.00 85.50 73 GLN A C 1
ATOM 512 O O . GLN A 1 73 ? -12.066 7.914 10.155 1.00 85.50 73 GLN A O 1
ATOM 517 N N . VAL A 1 74 ? -10.187 9.035 9.666 1.00 89.44 74 VAL A N 1
ATOM 518 C CA . VAL A 1 74 ? -9.283 7.890 9.844 1.00 89.44 74 VAL A CA 1
ATOM 519 C C . VAL A 1 74 ? -8.834 7.799 11.296 1.00 89.44 74 VAL A C 1
ATOM 521 O O . VAL A 1 74 ? -8.211 8.725 11.819 1.00 89.44 74 VAL A O 1
ATOM 524 N N . THR A 1 75 ? -9.109 6.663 11.935 1.00 91.50 75 THR A N 1
ATOM 525 C CA . THR A 1 75 ? -8.673 6.397 13.313 1.00 91.50 75 THR A CA 1
ATOM 526 C C . THR A 1 75 ? -7.155 6.172 13.390 1.00 91.50 75 THR A C 1
ATOM 528 O O . THR A 1 75 ? -6.524 5.852 12.378 1.00 91.50 75 THR A O 1
ATOM 531 N N . PRO A 1 76 ? -6.527 6.291 14.574 1.00 90.94 76 PRO A N 1
ATOM 532 C CA . PRO A 1 76 ? -5.101 5.996 14.732 1.00 90.94 76 PRO A CA 1
ATOM 533 C C . PRO A 1 76 ? -4.720 4.589 14.247 1.00 90.94 76 PRO A C 1
ATOM 535 O O . PRO A 1 76 ? -3.727 4.426 13.541 1.00 90.94 76 PRO A O 1
ATOM 538 N N . GLU A 1 77 ? -5.552 3.588 14.541 1.00 89.50 77 GLU A N 1
ATOM 539 C CA . GLU A 1 77 ? -5.346 2.202 14.104 1.00 89.50 77 GLU A CA 1
ATOM 540 C C . GLU A 1 77 ? -5.398 2.064 12.577 1.00 89.50 77 GLU A C 1
ATOM 542 O O . GLU A 1 77 ? -4.544 1.414 11.972 1.00 89.50 77 GLU A O 1
ATOM 547 N N . GLN A 1 78 ? -6.367 2.723 11.936 1.00 91.81 78 GLN A N 1
ATOM 548 C CA . GLN A 1 78 ? -6.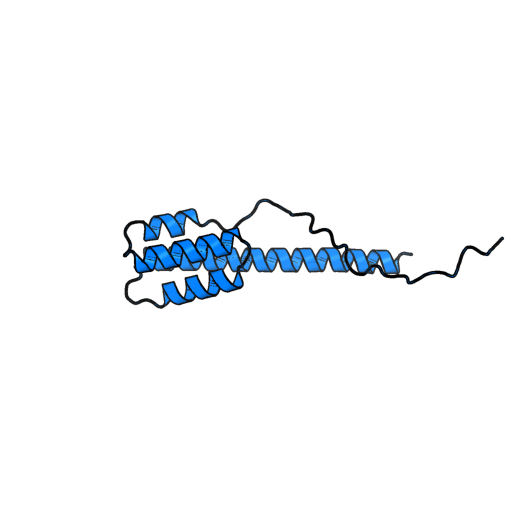489 2.759 10.480 1.00 91.81 78 GLN A CA 1
ATOM 549 C C . GLN A 1 78 ? -5.306 3.478 9.826 1.00 91.81 78 GLN A C 1
ATOM 551 O O . GLN A 1 78 ? -4.796 3.024 8.803 1.00 91.81 78 GLN A O 1
ATOM 556 N N . ARG A 1 79 ? -4.838 4.578 10.426 1.00 93.56 79 ARG A N 1
ATOM 557 C CA . ARG A 1 79 ? -3.670 5.330 9.954 1.00 93.56 79 ARG A CA 1
ATOM 558 C C . ARG A 1 79 ? -2.406 4.479 10.024 1.00 93.56 79 ARG A C 1
ATOM 560 O O . ARG A 1 79 ? -1.640 4.477 9.064 1.00 93.56 79 ARG A O 1
ATOM 567 N N . GLN A 1 80 ? -2.223 3.729 11.108 1.00 93.06 80 GLN A N 1
ATOM 568 C CA . GLN A 1 80 ? -1.104 2.801 11.239 1.00 93.06 80 GLN A CA 1
ATOM 569 C C . GLN A 1 80 ? -1.182 1.697 10.178 1.00 93.06 80 GLN A C 1
ATOM 571 O O . GLN A 1 80 ? -0.198 1.447 9.493 1.00 93.06 80 GLN A O 1
ATOM 576 N N . ALA A 1 81 ? -2.355 1.089 9.970 1.00 94.12 81 ALA A N 1
ATOM 577 C CA . ALA A 1 81 ? -2.527 0.071 8.932 1.00 94.12 81 ALA A CA 1
ATOM 578 C C . ALA A 1 81 ? -2.219 0.613 7.522 1.00 94.12 81 ALA A C 1
ATOM 580 O O . ALA A 1 81 ? -1.591 -0.075 6.721 1.00 94.12 81 ALA A O 1
ATOM 581 N N . ILE A 1 82 ? -2.604 1.860 7.224 1.00 94.88 82 ILE A N 1
ATOM 582 C CA . ILE A 1 82 ? -2.240 2.528 5.967 1.00 94.88 82 ILE A CA 1
ATOM 583 C C . ILE A 1 82 ? -0.719 2.692 5.847 1.00 94.88 82 ILE A C 1
ATOM 585 O O . ILE A 1 82 ? -0.156 2.374 4.800 1.00 94.88 82 ILE A O 1
ATOM 589 N N . GLN A 1 83 ? -0.055 3.184 6.897 1.00 94.75 83 GLN A N 1
ATOM 590 C CA . GLN A 1 83 ? 1.395 3.394 6.898 1.00 94.75 83 GLN A CA 1
ATOM 591 C C . GLN A 1 83 ? 2.157 2.084 6.686 1.00 94.75 83 GLN A C 1
ATOM 593 O O . GLN A 1 83 ? 3.010 2.029 5.804 1.00 94.75 83 GLN A O 1
ATOM 598 N N . GLU A 1 84 ? 1.780 1.014 7.389 1.00 94.56 84 GLU A N 1
ATOM 599 C CA . GLU A 1 84 ? 2.420 -0.297 7.238 1.00 94.56 84 GLU A CA 1
ATOM 600 C C . GLU A 1 84 ? 2.309 -0.829 5.801 1.00 94.56 84 GLU A C 1
ATOM 602 O O . GLU A 1 84 ? 3.262 -1.397 5.266 1.00 94.56 84 GLU A O 1
ATOM 607 N N . VAL A 1 85 ? 1.165 -0.630 5.137 1.00 95.31 85 VAL A N 1
ATOM 608 C CA . VAL A 1 85 ? 0.997 -1.025 3.729 1.00 95.31 85 VAL A CA 1
ATOM 609 C C . VAL A 1 85 ? 1.846 -0.153 2.801 1.00 95.31 85 VAL A C 1
ATOM 611 O O . VAL A 1 85 ? 2.472 -0.678 1.882 1.00 95.31 85 VAL A O 1
ATOM 614 N N . ILE A 1 86 ? 1.921 1.161 3.039 1.00 95.19 86 ILE A N 1
ATOM 615 C CA . ILE A 1 86 ? 2.785 2.068 2.266 1.00 95.19 86 ILE A CA 1
ATOM 616 C C . ILE A 1 86 ? 4.257 1.644 2.384 1.00 95.19 86 ILE A C 1
ATOM 618 O O . ILE A 1 86 ? 4.951 1.563 1.371 1.00 95.19 86 ILE A O 1
ATOM 622 N N . GLU A 1 87 ? 4.732 1.335 3.590 1.00 94.81 87 GLU A N 1
ATOM 623 C CA . GLU A 1 87 ? 6.105 0.876 3.820 1.00 94.81 87 GLU A CA 1
ATOM 624 C C . GLU A 1 87 ? 6.388 -0.458 3.124 1.00 94.81 87 GLU A C 1
ATOM 626 O O . GLU A 1 87 ? 7.453 -0.639 2.532 1.00 94.81 87 GLU A O 1
ATOM 631 N N . GLN A 1 88 ? 5.435 -1.393 3.151 1.00 93.56 88 GLN A N 1
ATOM 632 C CA . GLN A 1 88 ? 5.552 -2.657 2.425 1.00 93.56 88 GLN A CA 1
ATOM 633 C C . GLN A 1 88 ? 5.625 -2.445 0.909 1.00 93.56 88 GLN A C 1
ATOM 635 O O . GLN A 1 88 ? 6.461 -3.066 0.256 1.00 93.56 88 GLN A O 1
ATOM 640 N N . ILE A 1 89 ? 4.814 -1.540 0.348 1.00 93.44 89 ILE A N 1
ATOM 641 C CA . ILE A 1 89 ? 4.887 -1.179 -1.075 1.00 93.44 89 ILE A CA 1
AT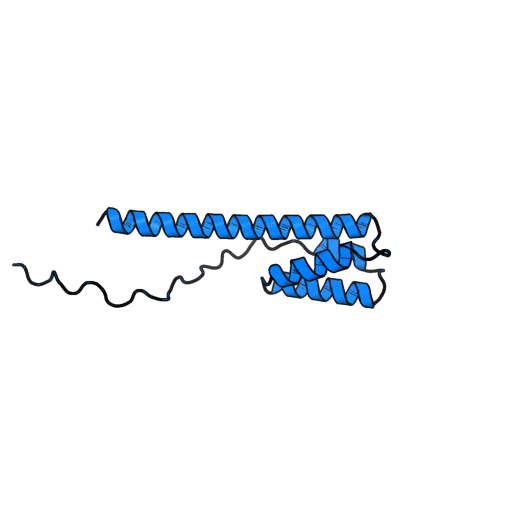OM 642 C C . ILE A 1 89 ? 6.269 -0.609 -1.419 1.00 93.44 89 ILE A C 1
ATOM 644 O O . ILE A 1 89 ? 6.864 -0.999 -2.421 1.00 93.44 89 ILE A O 1
ATOM 648 N N . GLN A 1 90 ? 6.799 0.296 -0.594 1.00 92.50 90 GLN A N 1
ATOM 649 C CA . GLN A 1 90 ? 8.120 0.887 -0.825 1.00 92.50 90 GLN A CA 1
ATOM 650 C C . GLN A 1 90 ? 9.235 -0.164 -0.775 1.00 92.50 90 GLN A C 1
ATOM 652 O O . GLN A 1 90 ? 10.108 -0.165 -1.642 1.00 92.50 90 GLN A O 1
ATOM 657 N N . LYS A 1 91 ? 9.179 -1.092 0.188 1.00 91.25 91 LYS A N 1
ATOM 658 C CA . LYS A 1 91 ? 10.122 -2.218 0.283 1.00 91.25 91 LYS A CA 1
ATOM 659 C C . LYS A 1 91 ? 10.051 -3.124 -0.945 1.00 91.25 91 LYS A C 1
ATOM 661 O O . LYS A 1 91 ? 11.091 -3.488 -1.483 1.00 91.25 91 LYS A O 1
ATOM 666 N N . GLU A 1 92 ? 8.849 -3.440 -1.421 1.00 89.00 92 GLU A N 1
ATOM 667 C CA . GLU A 1 92 ? 8.655 -4.237 -2.638 1.00 89.00 92 GLU A CA 1
ATOM 668 C C . GLU A 1 92 ? 9.211 -3.540 -3.887 1.00 89.00 92 GLU A C 1
ATOM 670 O O . GLU A 1 92 ? 9.857 -4.173 -4.723 1.00 89.00 92 GLU A O 1
ATOM 675 N N . LEU A 1 93 ? 9.004 -2.226 -4.016 1.00 88.44 93 LEU A N 1
ATOM 676 C CA . LEU A 1 93 ? 9.571 -1.436 -5.111 1.00 88.44 93 LEU A CA 1
ATOM 677 C C . LEU A 1 93 ? 11.103 -1.396 -5.054 1.00 88.44 93 LEU A C 1
ATOM 679 O O . LEU A 1 93 ? 11.748 -1.585 -6.086 1.00 88.44 93 LEU A O 1
ATOM 683 N N . ALA A 1 94 ? 11.683 -1.203 -3.866 1.00 90.25 94 ALA A N 1
ATOM 684 C CA . ALA A 1 94 ? 13.130 -1.227 -3.668 1.00 90.25 94 ALA A CA 1
ATOM 685 C C . ALA A 1 94 ? 13.722 -2.598 -4.028 1.00 90.25 94 ALA A C 1
ATOM 687 O O . ALA A 1 94 ? 14.628 -2.671 -4.854 1.00 90.25 94 ALA A O 1
ATOM 688 N N . ALA A 1 95 ? 13.134 -3.688 -3.525 1.00 88.19 95 ALA A N 1
ATOM 689 C CA . ALA A 1 95 ? 13.580 -5.046 -3.827 1.00 88.19 95 ALA A CA 1
ATOM 690 C C . ALA A 1 95 ? 13.518 -5.362 -5.333 1.00 88.19 95 ALA A C 1
ATOM 692 O O . ALA A 1 95 ? 14.422 -5.995 -5.884 1.00 88.19 95 ALA A O 1
ATOM 693 N N . LYS A 1 96 ? 12.472 -4.893 -6.029 1.00 86.19 96 LYS A N 1
ATOM 694 C CA . LYS A 1 96 ? 12.354 -5.022 -7.492 1.00 86.19 96 LYS A CA 1
ATOM 695 C C . LYS A 1 96 ? 13.425 -4.216 -8.229 1.00 86.19 96 LYS A C 1
ATOM 697 O O . LYS A 1 96 ? 13.967 -4.712 -9.216 1.00 86.19 96 LYS A O 1
ATOM 702 N N . ALA A 1 97 ? 13.746 -3.011 -7.759 1.00 86.12 97 ALA A N 1
ATOM 703 C CA . ALA A 1 97 ? 14.807 -2.190 -8.336 1.00 86.12 97 ALA A CA 1
ATOM 704 C C . ALA A 1 97 ? 16.189 -2.840 -8.153 1.00 86.12 97 ALA A C 1
ATOM 706 O O . ALA A 1 97 ? 16.932 -2.973 -9.125 1.00 86.12 97 ALA A O 1
ATOM 707 N N . GLU A 1 98 ? 16.499 -3.331 -6.951 1.00 87.25 98 GLU A N 1
ATOM 708 C CA . GLU A 1 98 ? 17.750 -4.040 -6.657 1.00 87.25 98 GLU A CA 1
ATOM 709 C C . GLU A 1 98 ? 17.896 -5.311 -7.505 1.00 87.25 98 GLU A C 1
ATOM 711 O O . GLU A 1 98 ? 18.958 -5.574 -8.076 1.00 87.25 98 GLU A O 1
ATOM 716 N N . ALA A 1 99 ? 16.816 -6.089 -7.642 1.00 85.50 99 ALA A N 1
ATOM 717 C CA . ALA A 1 99 ? 16.801 -7.264 -8.504 1.00 85.50 99 ALA A CA 1
ATOM 718 C C . ALA A 1 99 ? 17.072 -6.890 -9.970 1.00 85.50 99 ALA A C 1
ATOM 720 O O . ALA A 1 99 ? 17.904 -7.524 -10.618 1.00 85.50 99 ALA A O 1
ATOM 721 N N . ALA A 1 100 ? 16.437 -5.830 -10.481 1.00 84.75 100 ALA A N 1
ATOM 722 C CA . ALA A 1 100 ? 16.661 -5.358 -11.845 1.00 84.75 100 ALA A CA 1
ATOM 723 C C . ALA A 1 100 ? 18.115 -4.907 -12.074 1.00 84.75 100 ALA A C 1
ATOM 725 O O . ALA A 1 100 ? 18.717 -5.261 -13.088 1.00 84.75 100 ALA A O 1
ATOM 726 N N . GLN A 1 101 ? 18.709 -4.184 -11.119 1.00 85.94 101 GLN A N 1
ATOM 727 C CA . GLN A 1 101 ? 20.113 -3.767 -11.183 1.00 85.94 101 GLN A CA 1
ATOM 728 C C . GLN A 1 101 ? 21.071 -4.960 -11.166 1.00 85.94 101 GLN A C 1
ATOM 730 O O . GLN A 1 101 ? 22.034 -4.987 -11.932 1.00 85.94 101 GLN A O 1
ATOM 735 N N . LYS A 1 102 ? 20.803 -5.966 -10.327 1.00 87.31 102 LYS A N 1
ATOM 736 C CA . LYS A 1 102 ? 21.622 -7.179 -10.252 1.00 87.31 102 LYS A CA 1
ATOM 737 C C . LYS A 1 102 ? 21.601 -7.959 -11.565 1.00 87.31 102 LYS A C 1
ATOM 739 O O . LYS A 1 102 ? 22.650 -8.411 -12.022 1.00 87.31 102 LYS A O 1
ATOM 744 N N . GLU A 1 103 ? 20.431 -8.105 -12.179 1.00 87.19 103 GLU A N 1
ATOM 745 C CA . GLU A 1 103 ? 20.303 -8.783 -13.471 1.00 87.19 103 GLU A CA 1
ATOM 746 C C . GLU A 1 103 ? 20.961 -7.978 -14.604 1.00 87.19 103 GLU A C 1
ATOM 748 O O . GLU A 1 103 ? 21.681 -8.552 -15.422 1.00 87.19 103 GLU A O 1
ATOM 753 N N . ALA A 1 104 ? 20.830 -6.647 -14.601 1.00 85.56 104 ALA A N 1
ATOM 754 C CA . ALA A 1 104 ? 21.541 -5.782 -15.542 1.00 85.56 104 ALA A CA 1
ATOM 755 C C . ALA A 1 104 ? 23.072 -5.881 -15.389 1.00 85.56 104 ALA A C 1
ATOM 757 O O . ALA A 1 104 ? 23.782 -6.009 -16.385 1.00 85.56 104 ALA A O 1
ATOM 758 N N . GLY A 1 105 ? 23.592 -5.890 -14.156 1.00 86.44 105 GLY A N 1
ATOM 759 C CA . GLY A 1 105 ? 25.026 -6.027 -13.881 1.00 86.44 105 GLY A CA 1
ATOM 760 C C . GLY A 1 105 ? 25.607 -7.349 -14.388 1.00 86.44 105 GLY A C 1
ATOM 761 O O . GLY A 1 105 ? 26.635 -7.353 -15.063 1.00 86.44 105 GLY A O 1
ATOM 762 N N . LYS A 1 106 ? 24.907 -8.467 -14.151 1.00 87.31 106 LYS A N 1
ATOM 763 C CA . LYS A 1 106 ? 25.295 -9.783 -14.692 1.00 87.31 106 LYS A CA 1
ATOM 764 C C . LYS A 1 106 ? 25.310 -9.801 -16.220 1.00 87.31 106 LYS A C 1
ATOM 766 O O . LYS A 1 106 ? 26.211 -10.389 -16.813 1.00 87.31 106 LYS A O 1
ATOM 771 N N . ALA A 1 107 ? 24.322 -9.169 -16.859 1.00 88.00 107 ALA A N 1
ATOM 772 C CA . ALA A 1 107 ? 24.258 -9.089 -18.315 1.00 88.00 107 ALA A CA 1
ATOM 773 C C . ALA A 1 107 ? 25.457 -8.316 -18.894 1.00 88.00 107 ALA A C 1
ATOM 775 O O . ALA A 1 107 ? 26.050 -8.759 -19.875 1.00 88.00 107 ALA A O 1
ATOM 776 N N . VAL A 1 108 ? 25.859 -7.209 -18.259 1.00 87.62 108 VAL A N 1
ATOM 777 C CA . VAL A 1 108 ? 27.042 -6.428 -18.663 1.00 87.62 108 VAL A CA 1
ATOM 778 C C . VAL A 1 108 ? 28.340 -7.212 -18.439 1.00 87.62 108 VAL A C 1
ATOM 780 O O . VAL A 1 108 ? 29.184 -7.256 -19.332 1.00 87.62 108 VAL A O 1
ATOM 783 N N . GLU A 1 109 ? 28.498 -7.888 -17.297 1.00 86.38 109 GLU A N 1
ATOM 784 C CA . GLU A 1 109 ? 29.688 -8.707 -17.013 1.00 86.38 109 GLU A CA 1
ATOM 785 C C . GLU A 1 109 ? 29.842 -9.872 -18.008 1.00 86.38 109 GLU A C 1
ATOM 787 O O . GLU A 1 109 ? 30.942 -10.146 -18.490 1.00 86.38 109 GLU A O 1
ATOM 792 N N . GLY A 1 110 ? 28.731 -10.513 -18.387 1.00 86.31 110 GLY A N 1
ATOM 793 C CA . GLY A 1 110 ? 28.718 -11.561 -19.408 1.00 86.31 110 GLY A CA 1
ATOM 794 C C . GLY A 1 110 ? 29.144 -11.077 -20.800 1.00 86.31 110 GLY A C 1
ATOM 795 O O . GLY A 1 110 ? 29.741 -11.848 -21.550 1.00 86.31 110 GLY A O 1
ATOM 796 N N . LEU A 1 111 ? 28.884 -9.809 -21.141 1.00 81.06 111 LEU A N 1
ATOM 797 C CA . LEU A 1 111 ? 29.339 -9.200 -22.397 1.00 81.06 111 LEU A CA 1
ATOM 798 C C . LEU A 1 111 ? 30.834 -8.863 -22.377 1.00 81.06 111 LEU A C 1
ATOM 800 O O . LEU A 1 111 ? 31.484 -8.975 -23.410 1.00 81.06 111 LEU A O 1
ATOM 804 N N . LEU A 1 112 ? 31.383 -8.471 -21.224 1.00 81.75 112 LEU A N 1
ATOM 805 C CA . LEU A 1 112 ? 32.805 -8.133 -21.080 1.00 81.75 112 LEU A CA 1
ATOM 806 C C . LEU A 1 112 ? 33.722 -9.363 -21.056 1.00 81.75 112 LEU A C 1
ATOM 808 O O . LEU A 1 112 ? 34.904 -9.250 -21.368 1.00 81.75 112 LEU A O 1
ATOM 812 N N . LYS A 1 113 ? 33.202 -10.530 -20.663 1.00 80.69 113 LYS A N 1
ATOM 813 C CA . LYS A 1 113 ? 33.980 -11.774 -20.526 1.00 80.69 113 LYS A CA 1
ATOM 814 C C . LYS A 1 113 ? 34.002 -12.638 -21.797 1.00 80.69 113 LYS A C 1
ATOM 816 O O . LYS A 1 113 ? 34.502 -13.762 -21.750 1.00 80.69 113 LYS A O 1
ATOM 821 N N . LYS A 1 114 ? 33.446 -12.140 -22.905 1.00 55.03 114 LYS A N 1
ATOM 822 C CA . LYS A 1 114 ? 33.351 -12.826 -24.199 1.00 55.03 114 LYS A CA 1
ATOM 823 C C . LYS A 1 114 ? 34.317 -12.231 -25.216 1.00 55.03 114 LYS A C 1
ATOM 825 O O . LYS A 1 114 ? 34.834 -13.025 -26.032 1.00 55.03 114 LYS A O 1
#

Secondary structure (DSSP, 8-state):
---S-----S---S----------PPP-HHHHHHTTTS-HHHHHHHHHHHHHHHTT-HHHHHHHHHHHHT-TT--HHHHHHHHHHHHHHHHHHHHHHHHHHHHHHHHHHHHHT-

Radius of gyration: 21.68 Å; chains: 1; bounding box: 59×35×57 Å

pLDDT: mean 81.18, std 16.71, range [36.81, 95.31]

Foldseek 3Di:
DDDPPDPPDDDPPDPPPCPDPPDDAQDLPQLQVLCVVPDPVLNVLSVQLVVCSVVVVLVSNLVSLVVSLPDPPQDPSNNVSSVSSNVSSVVVVVVVVVVVVVVVVVVVVVVVVD